Protein AF-A0A6N7Q7A1-F1 (afdb_monomer_lite)

pLDDT: mean 78.17, std 10.79, range [49.0, 92.38]

Radius of gyration: 25.06 Å; chains: 1; bounding box: 62×36×53 Å

Structure (mmCIF, N/CA/C/O backbone):
data_AF-A0A6N7Q7A1-F1
#
_entry.id   AF-A0A6N7Q7A1-F1
#
loop_
_atom_site.group_PDB
_atom_site.id
_atom_site.type_symbol
_atom_site.label_atom_id
_atom_site.label_alt_id
_atom_site.label_comp_id
_atom_site.label_asym_id
_atom_site.label_entity_id
_atom_site.label_seq_id
_atom_site.pdbx_PDB_ins_code
_atom_site.Cartn_x
_atom_site.Cartn_y
_atom_site.Cartn_z
_atom_site.occupancy
_atom_site.B_iso_or_equiv
_atom_site.auth_seq_id
_atom_site.auth_comp_id
_atom_site.auth_asym_id
_atom_site.auth_atom_id
_atom_site.pdbx_PDB_model_num
ATOM 1 N N . MET A 1 1 ? -51.285 9.080 -24.735 1.00 49.00 1 MET A N 1
ATOM 2 C CA . MET A 1 1 ? -50.051 8.870 -25.517 1.00 49.00 1 MET A CA 1
ATOM 3 C C . MET A 1 1 ? -49.090 9.966 -25.101 1.00 49.00 1 MET A C 1
ATOM 5 O O . MET A 1 1 ? -49.490 11.117 -25.173 1.00 49.00 1 MET A O 1
ATOM 9 N N . LEU A 1 2 ? -47.930 9.630 -24.533 1.00 54.91 2 LEU A N 1
ATOM 10 C CA . LEU A 1 2 ? -46.946 10.629 -24.106 1.00 54.91 2 LEU A CA 1
ATOM 11 C C . LEU A 1 2 ? -45.929 10.773 -25.2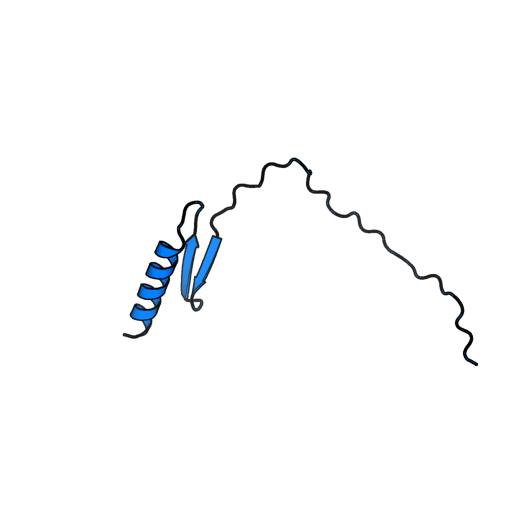41 1.00 54.91 2 LEU A C 1
ATOM 13 O O . LEU A 1 2 ? -45.206 9.825 -25.540 1.00 54.91 2 LEU A O 1
ATOM 17 N N . GLU A 1 3 ? -45.951 11.909 -25.929 1.00 61.22 3 GLU A N 1
ATOM 18 C CA . GLU A 1 3 ? -45.048 12.184 -27.044 1.00 61.22 3 GLU A CA 1
ATOM 19 C C . GLU A 1 3 ? -43.666 12.537 -26.481 1.00 61.22 3 GLU A C 1
ATOM 21 O O . GLU A 1 3 ? -43.512 13.460 -25.683 1.00 61.22 3 GLU A O 1
ATOM 26 N N . SER A 1 4 ? -42.661 11.734 -26.829 1.00 72.25 4 SER A N 1
ATOM 27 C CA . SER A 1 4 ? -41.292 11.908 -26.348 1.00 72.25 4 SER A CA 1
ATOM 28 C C . SER A 1 4 ? -40.517 12.710 -27.389 1.00 72.25 4 SER A C 1
ATOM 30 O O . SER A 1 4 ? -40.039 12.166 -28.381 1.00 72.25 4 SER A O 1
ATOM 32 N N . HIS A 1 5 ? -40.439 14.022 -27.191 1.00 75.12 5 HIS A N 1
ATOM 33 C CA . HIS A 1 5 ? -39.703 14.921 -28.081 1.00 75.12 5 HIS A CA 1
ATOM 34 C C . HIS A 1 5 ? -38.203 14.896 -27.739 1.00 75.12 5 HIS A C 1
ATOM 36 O O . HIS A 1 5 ? -37.853 14.925 -26.554 1.00 75.12 5 HIS A O 1
ATOM 42 N N . PRO A 1 6 ? -37.304 14.868 -28.736 1.00 77.62 6 PRO A N 1
ATOM 43 C CA . PRO A 1 6 ? -35.870 14.939 -28.490 1.00 77.62 6 PRO A CA 1
ATOM 44 C C . PRO A 1 6 ? -35.498 16.303 -27.894 1.00 77.62 6 PRO A C 1
ATOM 46 O O . PRO A 1 6 ? -35.861 17.349 -28.431 1.00 77.62 6 PRO A O 1
ATOM 49 N N . ALA A 1 7 ? -34.766 16.283 -26.780 1.00 82.50 7 ALA A N 1
ATOM 50 C CA . ALA A 1 7 ? -34.274 17.477 -26.103 1.00 82.50 7 ALA A CA 1
ATOM 51 C C . ALA A 1 7 ? -32.756 17.594 -26.274 1.00 82.50 7 ALA A C 1
ATOM 53 O O . ALA A 1 7 ? -32.024 16.619 -26.101 1.00 82.50 7 ALA A O 1
ATOM 54 N N . PHE A 1 8 ? -32.282 18.799 -26.588 1.00 82.12 8 PHE A N 1
ATOM 55 C CA . PHE A 1 8 ? -30.855 19.099 -26.606 1.00 82.12 8 PHE A CA 1
ATOM 56 C C . PHE A 1 8 ? -30.376 19.381 -25.185 1.00 82.12 8 PHE A C 1
ATOM 58 O O . PHE A 1 8 ? -30.915 20.252 -24.502 1.00 82.12 8 PHE A O 1
ATOM 65 N N . LEU A 1 9 ? -29.358 18.641 -24.752 1.00 84.88 9 LEU A N 1
ATOM 66 C CA . LEU A 1 9 ? -28.734 18.811 -23.447 1.00 84.88 9 LEU A CA 1
ATOM 67 C C . LEU A 1 9 ? -27.354 19.461 -23.611 1.00 84.88 9 LEU A C 1
ATOM 69 O O . LEU A 1 9 ? -26.608 19.073 -24.513 1.00 84.88 9 LEU A O 1
ATOM 73 N N . PRO A 1 10 ? -26.995 20.432 -22.755 1.00 77.31 10 PRO A N 1
ATOM 74 C CA . PRO A 1 10 ? -25.666 21.025 -22.769 1.00 77.31 10 PRO A CA 1
ATOM 75 C C . PRO A 1 10 ? -24.621 19.990 -22.338 1.00 77.31 10 PRO A C 1
ATOM 77 O O . PRO A 1 10 ? -24.762 19.339 -21.302 1.00 77.31 10 PRO A O 1
ATOM 80 N N . VAL A 1 11 ? -23.561 19.853 -23.137 1.00 83.75 11 VAL A N 1
ATOM 81 C CA . VAL A 1 11 ? -22.430 18.958 -22.864 1.00 83.75 11 VAL A CA 1
ATOM 82 C C . VAL A 1 11 ? -21.169 19.794 -22.713 1.00 83.75 11 VAL A C 1
ATOM 84 O O . VAL A 1 11 ? -20.832 20.591 -23.586 1.00 83.75 11 VAL A O 1
ATOM 87 N N . HIS A 1 12 ? -20.453 19.580 -21.613 1.00 86.62 12 HIS A N 1
ATOM 88 C CA . HIS A 1 12 ? -19.128 20.146 -21.398 1.00 86.62 12 HIS A CA 1
ATOM 89 C C . HIS A 1 12 ? -18.076 19.100 -21.752 1.00 86.62 12 HIS A C 1
ATOM 91 O O . HIS A 1 12 ? -18.039 18.020 -21.163 1.00 86.62 12 HIS A O 1
ATOM 97 N N . VAL A 1 13 ? -17.224 19.420 -22.723 1.00 82.81 13 VAL A N 1
ATOM 98 C CA . VAL A 1 13 ? -16.083 18.578 -23.085 1.00 82.81 13 VAL A CA 1
ATOM 99 C C . VAL A 1 13 ? -14.909 18.984 -22.206 1.00 82.81 13 VAL A C 1
ATOM 101 O O . VAL A 1 13 ? -14.469 20.130 -22.250 1.00 82.81 13 VAL A O 1
ATOM 104 N N . VAL A 1 14 ? -14.422 18.048 -21.395 1.00 82.12 14 VAL A N 1
ATOM 105 C CA . VAL A 1 14 ? -13.214 18.227 -20.585 1.00 82.12 14 VAL A CA 1
ATOM 106 C C . VAL A 1 14 ? -12.085 17.464 -21.262 1.00 82.12 14 VAL A C 1
ATOM 108 O O . VAL A 1 14 ? -12.235 16.279 -21.572 1.00 82.12 14 VAL A O 1
ATOM 111 N N . GLU A 1 15 ? -10.963 18.137 -21.506 1.00 77.38 15 GLU A N 1
ATOM 112 C CA . GLU A 1 15 ? -9.772 17.501 -22.063 1.00 77.38 15 GLU A CA 1
ATOM 113 C C . GLU A 1 15 ? -9.257 16.440 -21.088 1.00 77.38 15 GLU A C 1
ATOM 115 O O . GLU A 1 15 ? -8.938 16.720 -19.930 1.00 77.38 15 GLU A O 1
ATOM 120 N N . ARG A 1 16 ? -9.198 15.189 -21.553 1.00 71.88 16 ARG A N 1
ATOM 121 C CA . ARG A 1 16 ? -8.567 14.115 -20.791 1.00 71.88 16 ARG A CA 1
ATOM 122 C C . ARG A 1 16 ? -7.057 14.367 -20.796 1.00 71.88 16 ARG A C 1
ATOM 124 O O . ARG A 1 16 ? -6.496 14.494 -21.885 1.00 71.88 16 ARG A O 1
ATOM 131 N N . PRO A 1 17 ? -6.383 14.359 -19.633 1.00 68.56 17 PRO A N 1
ATOM 132 C CA . PRO A 1 17 ? -4.930 14.368 -19.593 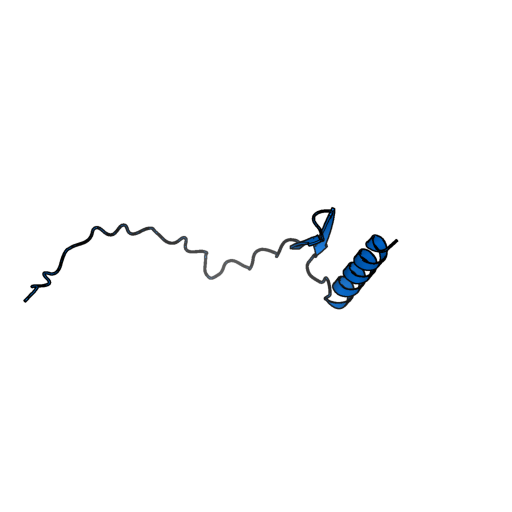1.00 68.56 17 PRO A CA 1
ATOM 133 C C . PRO A 1 17 ? -4.399 13.167 -20.380 1.00 68.56 17 PRO A C 1
ATOM 135 O O . PRO A 1 17 ? -4.602 12.014 -19.993 1.00 68.56 17 PRO A O 1
ATOM 138 N N . VAL A 1 18 ? -3.759 13.435 -21.514 1.00 67.94 18 VAL A N 1
ATOM 139 C CA . VAL A 1 18 ? -3.007 12.434 -22.268 1.00 67.94 18 VAL A CA 1
ATOM 140 C C . VAL A 1 18 ? -1.663 12.266 -21.574 1.00 67.94 18 VAL A C 1
ATOM 142 O O . VAL A 1 18 ? -0.764 13.092 -21.714 1.00 67.94 18 VAL A O 1
ATOM 145 N N . ALA A 1 19 ? -1.532 11.205 -20.778 1.00 66.75 19 ALA A N 1
ATOM 146 C CA . ALA A 1 19 ? -0.209 10.737 -20.393 1.00 66.75 19 ALA A CA 1
ATOM 147 C C . ALA A 1 19 ? 0.544 10.344 -21.681 1.00 66.75 19 ALA A C 1
ATOM 149 O O . ALA A 1 19 ? -0.068 9.731 -22.561 1.00 66.75 19 ALA A O 1
ATOM 150 N N . PRO A 1 20 ? 1.835 10.691 -21.837 1.00 72.12 20 PRO A N 1
ATOM 151 C CA . PRO A 1 20 ? 2.598 10.290 -23.010 1.00 72.12 20 PRO A CA 1
ATOM 152 C C . PRO A 1 20 ? 2.615 8.761 -23.105 1.00 72.12 20 PRO A C 1
ATOM 154 O O . PRO A 1 20 ? 3.071 8.096 -22.179 1.00 72.12 20 PRO A O 1
ATOM 157 N N . GLU A 1 21 ? 2.156 8.210 -24.230 1.00 67.12 21 GLU A N 1
ATOM 158 C CA . GLU A 1 21 ? 2.082 6.759 -24.495 1.00 67.12 21 GLU A CA 1
ATOM 159 C C . GLU A 1 21 ? 3.447 6.046 -24.353 1.00 67.12 21 GLU A C 1
ATOM 161 O O . GLU A 1 21 ? 3.505 4.842 -24.138 1.00 67.12 21 GLU A O 1
ATOM 166 N N . ASN A 1 22 ? 4.547 6.808 -24.405 1.00 63.00 22 ASN A N 1
ATOM 167 C CA . ASN A 1 22 ? 5.930 6.336 -24.295 1.00 63.00 22 ASN A CA 1
ATOM 168 C C . ASN A 1 22 ? 6.680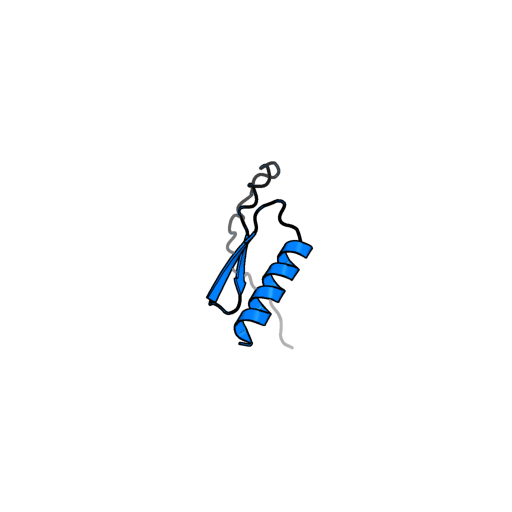 6.867 -23.060 1.00 63.00 22 ASN A C 1
ATOM 170 O O . ASN A 1 22 ? 7.913 6.847 -23.034 1.00 63.00 22 ASN A O 1
ATOM 174 N N . ALA A 1 23 ? 5.986 7.373 -22.038 1.00 66.19 23 ALA A N 1
ATOM 175 C CA . ALA A 1 23 ? 6.666 7.668 -20.782 1.00 66.19 23 ALA A CA 1
ATOM 176 C C . ALA A 1 23 ? 7.166 6.341 -20.173 1.00 66.19 23 ALA A C 1
ATOM 178 O O . ALA A 1 23 ? 6.353 5.428 -19.993 1.00 66.19 23 ALA A O 1
ATOM 179 N N . PRO A 1 24 ? 8.470 6.195 -19.856 1.00 69.25 24 PRO A N 1
ATOM 180 C CA . PRO A 1 24 ? 8.924 5.041 -19.094 1.00 69.25 24 PRO A CA 1
ATOM 181 C C . PRO A 1 24 ? 8.098 4.969 -17.805 1.00 69.25 24 PRO A C 1
ATOM 183 O O . PRO A 1 24 ? 7.821 6.024 -17.219 1.00 69.25 24 PRO A O 1
ATOM 186 N N . PRO A 1 25 ? 7.668 3.767 -17.372 1.00 67.19 25 PRO A N 1
ATOM 187 C CA . PRO A 1 25 ? 6.914 3.638 -16.137 1.00 67.19 25 PRO A CA 1
ATOM 188 C C . PRO A 1 25 ? 7.709 4.332 -15.039 1.00 67.19 25 PRO A C 1
ATOM 190 O O . PRO A 1 25 ? 8.895 4.045 -14.850 1.00 67.19 25 PRO A O 1
ATOM 193 N N . ALA A 1 26 ? 7.071 5.297 -14.369 1.00 69.94 26 ALA A N 1
ATOM 194 C CA . ALA A 1 26 ? 7.682 5.950 -13.226 1.00 69.94 26 ALA A CA 1
ATOM 195 C C . ALA A 1 26 ? 8.166 4.844 -12.280 1.00 69.94 26 ALA A C 1
ATOM 197 O O . ALA A 1 26 ? 7.427 3.868 -12.092 1.00 69.94 26 ALA A O 1
ATOM 198 N N . PRO A 1 27 ? 9.394 4.938 -11.735 1.00 69.00 27 PRO A N 1
ATOM 199 C CA . PRO A 1 27 ? 9.870 3.942 -10.794 1.00 69.00 27 PRO A CA 1
ATOM 200 C C . PRO A 1 27 ? 8.804 3.806 -9.715 1.00 69.00 27 PRO A C 1
ATOM 202 O O . PRO A 1 27 ? 8.446 4.797 -9.075 1.00 69.00 27 PRO A O 1
ATOM 205 N N . LEU A 1 28 ? 8.235 2.603 -9.597 1.00 69.94 28 LEU A N 1
ATOM 206 C CA . LEU A 1 28 ? 7.242 2.315 -8.576 1.00 69.94 28 LEU A CA 1
ATOM 207 C C . LEU A 1 28 ? 7.938 2.587 -7.247 1.00 69.94 28 LEU A C 1
ATOM 209 O O . LEU A 1 28 ? 8.851 1.861 -6.847 1.00 69.94 28 LEU A O 1
ATOM 213 N N . GLY A 1 29 ? 7.566 3.706 -6.627 1.00 73.25 29 GLY A N 1
ATOM 214 C CA . GLY A 1 29 ? 8.015 4.043 -5.291 1.00 73.25 29 GLY A CA 1
ATOM 215 C C . GLY A 1 29 ? 7.637 2.915 -4.331 1.00 73.25 29 GLY A C 1
ATOM 216 O O . GLY A 1 29 ? 6.774 2.091 -4.651 1.00 73.25 29 GLY A O 1
ATOM 217 N N . PRO A 1 30 ? 8.285 2.846 -3.162 1.00 81.94 30 PRO A N 1
ATOM 218 C CA . PRO A 1 30 ? 7.923 1.848 -2.173 1.00 81.94 30 PRO A CA 1
ATOM 219 C C . PRO A 1 30 ? 6.422 1.940 -1.863 1.00 81.94 30 PRO A C 1
ATOM 221 O O . PRO A 1 30 ? 5.887 3.030 -1.662 1.00 81.94 30 PRO A O 1
ATOM 224 N N . VAL A 1 31 ? 5.750 0.793 -1.839 1.00 85.44 31 VAL A N 1
ATOM 225 C CA . VAL A 1 31 ? 4.365 0.678 -1.380 1.00 85.44 31 VAL A CA 1
ATOM 226 C C . VAL A 1 31 ? 4.368 0.799 0.143 1.00 85.44 31 VAL A C 1
ATOM 228 O O . VAL A 1 31 ? 5.263 0.278 0.804 1.00 85.44 31 VAL A O 1
ATOM 231 N N . GLU A 1 32 ? 3.388 1.483 0.721 1.00 90.12 32 GLU A N 1
ATOM 232 C CA . GLU A 1 32 ? 3.195 1.520 2.174 1.00 90.12 32 GLU A CA 1
ATOM 233 C C . GLU A 1 32 ? 1.980 0.661 2.536 1.00 90.12 32 GLU A C 1
ATOM 235 O O . GLU A 1 32 ? 0.881 0.882 2.029 1.00 90.12 32 GLU A O 1
ATOM 240 N N . ILE A 1 33 ? 2.182 -0.335 3.398 1.00 87.75 33 ILE A N 1
ATOM 241 C CA . ILE A 1 33 ? 1.125 -1.191 3.941 1.00 87.75 33 ILE A CA 1
ATOM 242 C C . ILE A 1 33 ? 0.928 -0.797 5.400 1.00 87.75 33 ILE A C 1
ATOM 244 O O . ILE A 1 33 ? 1.860 -0.889 6.197 1.00 87.75 33 ILE A O 1
ATOM 248 N N . VAL A 1 34 ? -0.283 -0.368 5.746 1.00 88.19 34 VAL A N 1
ATOM 249 C CA . VAL A 1 34 ? -0.655 -0.038 7.125 1.00 88.19 34 VAL A CA 1
ATOM 250 C C . VAL A 1 34 ? -1.412 -1.219 7.726 1.00 88.19 34 VAL A C 1
ATOM 252 O O . VAL A 1 34 ? -2.466 -1.595 7.218 1.00 88.19 34 VAL A O 1
ATOM 255 N N . VAL A 1 35 ? -0.872 -1.794 8.800 1.00 86.44 35 VAL A N 1
ATOM 256 C CA . VAL A 1 35 ? -1.450 -2.923 9.546 1.00 86.44 35 VAL A CA 1
ATOM 257 C C . VAL A 1 35 ? -1.998 -2.396 10.872 1.00 86.44 35 VAL A C 1
ATOM 259 O O . VAL A 1 35 ? -1.281 -1.725 11.624 1.00 86.44 35 VAL A O 1
ATOM 262 N N . ASP A 1 36 ? -3.291 -2.625 11.109 1.00 82.94 36 ASP A N 1
ATOM 263 C CA . ASP A 1 36 ? -4.045 -2.205 12.305 1.00 82.94 36 ASP A CA 1
ATOM 264 C C . ASP A 1 36 ? -3.895 -0.722 12.703 1.00 82.94 36 ASP A C 1
ATOM 266 O O . ASP A 1 36 ? -4.080 -0.330 13.853 1.00 82.94 36 ASP A O 1
ATOM 270 N N . GLY A 1 37 ? -3.529 0.144 11.751 1.00 81.69 37 GLY A N 1
ATOM 271 C CA . GLY A 1 37 ? -3.285 1.569 12.002 1.00 81.69 37 GLY A CA 1
ATOM 272 C C . GLY A 1 37 ? -2.077 1.870 12.900 1.00 81.69 37 GLY A C 1
ATOM 273 O O . GLY A 1 37 ? -1.862 3.030 13.248 1.00 81.69 37 GLY A O 1
ATOM 274 N N . ARG A 1 38 ? -1.294 0.852 13.279 1.00 82.88 38 ARG A N 1
ATOM 275 C CA . ARG A 1 38 ? -0.162 0.957 14.218 1.00 82.88 38 ARG A CA 1
ATOM 276 C C . ARG A 1 38 ? 1.184 0.702 13.557 1.00 82.88 38 ARG A C 1
ATOM 278 O O . ARG A 1 38 ? 2.176 1.314 13.944 1.00 82.88 38 ARG A O 1
ATOM 285 N N . HIS A 1 39 ? 1.215 -0.178 12.561 1.00 85.50 39 HIS A N 1
ATOM 286 C CA . HIS A 1 39 ? 2.446 -0.599 11.906 1.00 85.50 39 HIS A CA 1
ATOM 287 C C . HIS A 1 39 ? 2.420 -0.187 10.438 1.00 85.50 39 HIS A C 1
ATOM 289 O O . HIS A 1 39 ? 1.456 -0.466 9.728 1.00 85.50 39 HIS A O 1
ATOM 295 N N . THR A 1 40 ? 3.498 0.444 9.975 1.00 89.81 40 THR A N 1
ATOM 296 C CA . THR A 1 40 ? 3.675 0.811 8.566 1.00 89.81 40 THR A CA 1
ATOM 297 C C . THR A 1 40 ? 4.842 0.025 7.987 1.00 89.81 40 THR A C 1
ATOM 299 O O . THR A 1 40 ? 5.990 0.216 8.390 1.00 89.81 40 THR A O 1
ATOM 302 N N . ILE A 1 41 ? 4.553 -0.846 7.024 1.00 88.31 41 ILE A N 1
ATOM 303 C CA . ILE A 1 41 ? 5.542 -1.648 6.302 1.00 88.31 41 ILE A CA 1
ATOM 304 C C . ILE A 1 41 ? 5.797 -0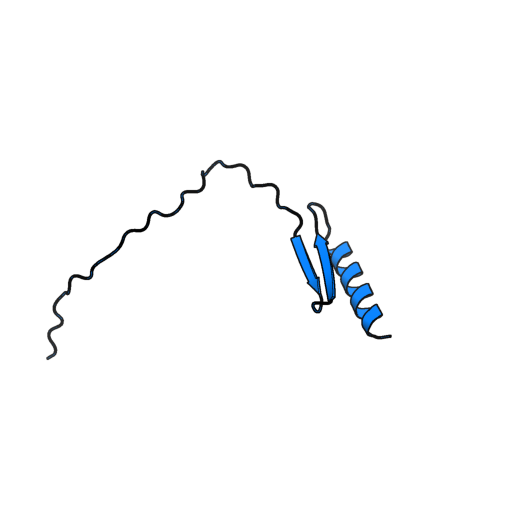.982 4.953 1.00 88.31 41 ILE A C 1
ATOM 306 O O . ILE A 1 41 ? 4.874 -0.789 4.162 1.00 88.31 41 ILE A O 1
ATOM 310 N N . ARG A 1 42 ? 7.059 -0.644 4.677 1.00 88.62 42 ARG A N 1
ATOM 311 C CA . ARG A 1 42 ? 7.482 -0.087 3.386 1.00 88.62 42 ARG A CA 1
ATOM 312 C C . ARG A 1 42 ? 8.047 -1.186 2.503 1.00 88.62 42 ARG A C 1
ATOM 314 O O . ARG A 1 42 ? 9.081 -1.769 2.818 1.00 88.62 42 ARG A O 1
ATOM 321 N N . VAL A 1 43 ? 7.370 -1.442 1.393 1.00 87.56 43 VAL A N 1
ATOM 322 C CA . VAL A 1 43 ? 7.666 -2.520 0.452 1.00 87.56 43 VAL A CA 1
ATOM 323 C C . VAL A 1 43 ? 8.283 -1.936 -0.813 1.00 87.56 43 VAL A C 1
ATOM 325 O O . VAL A 1 43 ? 7.601 -1.317 -1.625 1.00 87.56 43 VAL A O 1
ATOM 328 N N . GLY A 1 44 ? 9.597 -2.092 -0.958 1.00 84.81 44 GLY A N 1
ATOM 329 C CA . GLY A 1 44 ? 10.323 -1.662 -2.151 1.00 84.81 44 GLY A CA 1
ATOM 330 C C . GLY A 1 44 ? 10.238 -2.667 -3.309 1.00 84.81 44 GLY A C 1
ATOM 331 O O . GLY A 1 44 ? 9.823 -3.814 -3.116 1.00 84.81 44 GLY A O 1
ATOM 332 N N . PRO A 1 45 ? 10.677 -2.272 -4.516 1.00 78.62 45 PRO A N 1
ATOM 333 C CA . PRO A 1 45 ? 10.849 -3.205 -5.624 1.00 78.62 45 PRO A CA 1
ATOM 334 C C . PRO A 1 45 ? 11.827 -4.330 -5.243 1.00 78.62 45 PRO A C 1
ATOM 336 O O . PRO A 1 45 ? 12.897 -4.071 -4.697 1.00 78.62 45 PRO A O 1
ATOM 339 N N . GLY A 1 46 ? 11.449 -5.581 -5.526 1.00 81.12 46 GLY A N 1
ATOM 340 C CA . GLY A 1 46 ? 12.217 -6.778 -5.153 1.00 81.12 46 GLY A CA 1
ATOM 341 C C . GLY A 1 46 ? 11.847 -7.383 -3.796 1.00 81.12 46 GLY A C 1
ATOM 342 O O . GLY A 1 46 ? 12.419 -8.399 -3.409 1.00 81.12 46 GLY A O 1
ATOM 343 N N . PHE A 1 47 ? 10.886 -6.799 -3.079 1.00 84.81 47 PHE A N 1
ATOM 344 C CA . PHE A 1 47 ? 10.352 -7.402 -1.866 1.00 84.81 47 PHE A CA 1
ATOM 345 C C . PHE A 1 47 ? 9.414 -8.566 -2.206 1.00 84.81 47 PHE A C 1
ATOM 347 O O . PHE A 1 47 ? 8.442 -8.402 -2.946 1.00 84.81 47 PHE A O 1
ATOM 354 N N . ASP A 1 48 ? 9.719 -9.743 -1.668 1.00 87.25 48 ASP A N 1
ATOM 355 C CA . ASP A 1 48 ? 9.013 -10.980 -1.990 1.00 87.25 48 ASP A CA 1
ATOM 356 C C . ASP A 1 48 ? 7.797 -11.238 -1.080 1.00 87.25 48 ASP A C 1
ATOM 358 O O . ASP A 1 48 ? 7.761 -10.860 0.097 1.00 87.25 48 ASP A O 1
ATOM 362 N N . ALA A 1 49 ? 6.800 -11.932 -1.631 1.00 86.81 49 ALA A N 1
ATOM 363 C CA . ALA A 1 49 ? 5.557 -12.259 -0.942 1.00 86.81 49 ALA A CA 1
ATOM 364 C C . ALA A 1 49 ? 5.760 -13.172 0.280 1.00 86.81 49 ALA A C 1
ATOM 366 O O . ALA A 1 49 ? 5.009 -13.061 1.248 1.00 86.81 49 ALA A O 1
ATOM 367 N N . ASP A 1 50 ? 6.750 -14.067 0.268 1.00 92.38 50 ASP A N 1
ATOM 368 C CA . ASP A 1 50 ? 7.066 -14.933 1.409 1.00 92.38 50 ASP A CA 1
ATOM 369 C C . ASP A 1 50 ? 7.636 -14.123 2.578 1.00 92.38 50 ASP A C 1
ATOM 371 O O . ASP A 1 50 ? 7.242 -14.313 3.729 1.00 92.38 50 ASP A O 1
ATOM 375 N N . THR A 1 51 ? 8.481 -13.134 2.270 1.00 89.88 51 THR A N 1
ATOM 376 C CA . THR A 1 51 ? 8.983 -12.183 3.274 1.00 89.88 51 THR A CA 1
ATOM 377 C C . THR A 1 51 ? 7.835 -11.384 3.884 1.00 89.88 51 THR A C 1
ATOM 379 O O . THR A 1 51 ? 7.776 -11.246 5.105 1.00 89.88 51 THR A O 1
ATOM 382 N N . LEU A 1 52 ? 6.883 -10.916 3.064 1.00 88.69 52 LEU A N 1
ATOM 383 C CA . LEU A 1 52 ? 5.706 -10.202 3.569 1.00 88.69 52 LEU A CA 1
ATOM 384 C C . LEU A 1 52 ? 4.884 -11.070 4.523 1.00 88.69 52 LEU A C 1
ATOM 386 O O . LEU A 1 52 ? 4.524 -10.611 5.603 1.00 88.69 52 LEU A O 1
ATOM 390 N N . ARG A 1 53 ? 4.616 -12.327 4.147 1.00 89.88 53 ARG A N 1
ATOM 391 C CA . ARG A 1 53 ? 3.854 -13.260 4.989 1.00 89.88 53 ARG A CA 1
ATOM 392 C C . ARG A 1 53 ? 4.504 -13.447 6.355 1.00 89.88 53 ARG A C 1
ATOM 394 O O . ARG A 1 53 ? 3.806 -13.347 7.352 1.00 89.88 53 ARG A O 1
ATOM 401 N N . ARG A 1 54 ? 5.825 -13.641 6.406 1.00 91.31 54 ARG A N 1
ATOM 402 C CA . ARG A 1 54 ? 6.558 -13.796 7.676 1.00 91.31 54 ARG A CA 1
ATOM 403 C C . ARG A 1 54 ? 6.485 -12.549 8.550 1.00 91.31 54 ARG A C 1
ATOM 405 O O . ARG A 1 54 ? 6.327 -12.665 9.756 1.00 91.31 54 ARG A O 1
ATOM 412 N N . VAL A 1 55 ? 6.591 -11.359 7.955 1.00 89.19 55 VAL A N 1
ATOM 413 C CA . VAL A 1 55 ? 6.463 -10.099 8.706 1.00 89.19 55 VAL A CA 1
ATOM 414 C C . VAL A 1 55 ? 5.064 -9.965 9.306 1.00 89.19 55 VAL A C 1
ATOM 416 O O . VAL A 1 55 ? 4.937 -9.580 10.463 1.00 89.19 55 VAL A O 1
ATOM 419 N N . LEU A 1 56 ? 4.023 -10.296 8.539 1.00 88.00 56 LEU A N 1
ATOM 420 C CA . LEU A 1 56 ? 2.642 -10.239 9.021 1.00 88.00 56 LEU A CA 1
ATOM 421 C C . LEU A 1 56 ? 2.366 -11.268 10.125 1.00 88.00 56 LEU A C 1
ATOM 423 O O . LEU A 1 56 ? 1.674 -10.940 11.082 1.00 88.00 56 LEU A O 1
ATOM 427 N N . ASP A 1 57 ? 2.934 -12.468 10.013 1.00 90.19 57 ASP A N 1
ATOM 428 C CA . ASP A 1 57 ? 2.823 -13.527 11.023 1.00 90.19 57 ASP A CA 1
ATOM 429 C C . ASP A 1 57 ? 3.423 -13.073 12.364 1.00 90.19 57 ASP A C 1
ATOM 431 O O . ASP A 1 57 ? 2.726 -13.032 13.375 1.00 90.19 57 ASP A O 1
ATOM 435 N N . LEU A 1 58 ? 4.661 -12.564 12.340 1.00 87.94 58 LEU A N 1
ATOM 436 C CA . LEU A 1 58 ? 5.344 -12.040 13.530 1.00 87.94 58 LEU A CA 1
ATOM 437 C C . LEU A 1 58 ? 4.599 -10.865 14.180 1.00 87.94 58 LEU A C 1
ATOM 439 O O . LEU A 1 58 ? 4.583 -10.740 15.404 1.00 87.94 58 LEU A O 1
ATOM 443 N N . LEU A 1 59 ? 3.994 -9.988 13.374 1.00 85.69 59 LEU A N 1
ATOM 444 C CA . LEU A 1 59 ? 3.184 -8.881 13.887 1.00 85.69 59 LEU A CA 1
ATOM 445 C C . LEU A 1 59 ? 1.885 -9.378 14.537 1.00 85.69 59 LEU A C 1
ATOM 447 O O . LEU A 1 59 ? 1.492 -8.844 15.571 1.00 85.69 59 LEU A O 1
ATOM 451 N N . GLY A 1 60 ? 1.246 -10.407 13.972 1.00 78.75 60 GLY A N 1
ATOM 452 C CA . GLY A 1 60 ? 0.049 -11.026 14.551 1.00 78.75 60 GLY A CA 1
ATOM 453 C C . GLY A 1 60 ? 0.327 -11.775 15.858 1.00 78.75 60 GLY A C 1
ATOM 454 O O . GLY A 1 60 ? -0.480 -11.722 16.789 1.00 78.75 60 GLY A O 1
ATOM 455 N N . GLU A 1 61 ? 1.487 -12.425 15.967 1.00 75.88 61 GLU A N 1
ATOM 456 C CA . GLU A 1 61 ? 1.923 -13.076 17.208 1.00 75.88 61 GLU A CA 1
ATOM 457 C C . GLU A 1 61 ? 2.247 -12.058 18.311 1.00 75.88 61 GLU A C 1
ATOM 459 O O . GLU A 1 61 ? 1.906 -12.276 19.475 1.00 75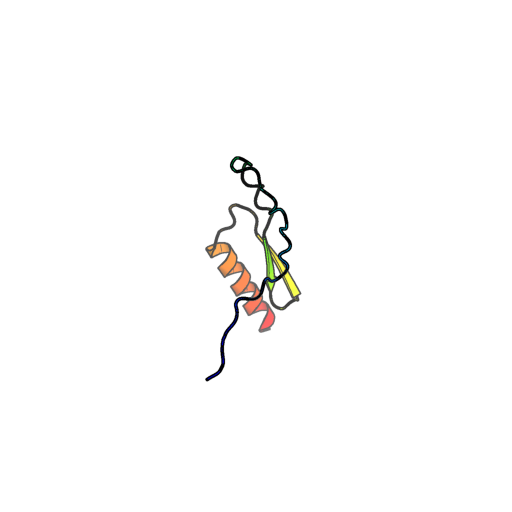.88 61 GLU A O 1
ATOM 464 N N . ALA A 1 62 ? 2.842 -10.914 17.955 1.00 61.94 62 ALA A N 1
ATOM 465 C CA . ALA A 1 62 ? 3.183 -9.859 18.908 1.00 61.94 62 ALA A CA 1
ATOM 466 C C . ALA A 1 62 ? 1.956 -9.188 19.558 1.00 61.94 62 ALA A C 1
ATOM 468 O O . ALA A 1 62 ? 2.065 -8.701 20.680 1.00 61.94 62 ALA A O 1
ATOM 469 N N . GLU A 1 63 ? 0.793 -9.170 18.894 1.00 58.38 63 GLU A N 1
ATOM 470 C CA . GLU A 1 63 ? -0.448 -8.605 19.459 1.00 58.38 63 GLU A CA 1
ATOM 471 C C . GLU A 1 63 ? -1.228 -9.596 20.344 1.00 58.38 63 GLU A C 1
ATOM 473 O O . GLU A 1 63 ? -2.186 -9.205 21.011 1.00 58.38 63 GLU A O 1
ATOM 478 N N . SER A 1 64 ? -0.817 -10.868 20.387 1.00 58.69 64 SER A N 1
ATOM 479 C CA . SER A 1 64 ? -1.467 -11.920 21.185 1.00 58.69 64 SER A CA 1
ATOM 480 C C . SER A 1 64 ? -0.853 -12.107 22.582 1.00 58.69 64 SER A C 1
ATOM 482 O O . SER A 1 64 ? -1.224 -13.057 23.280 1.00 58.69 64 SER A O 1
ATOM 484 N N . SER A 1 65 ? 0.081 -11.238 22.991 1.00 51.88 65 SER A N 1
ATOM 485 C CA . SER A 1 65 ? 0.867 -11.379 24.225 1.00 51.88 65 SER A CA 1
ATOM 486 C C . SER A 1 65 ? 0.720 -10.229 25.215 1.00 51.88 65 SER A C 1
ATOM 488 O O . SER A 1 65 ? 0.345 -9.105 24.819 1.00 51.88 65 SER A O 1
#

Sequence (65 aa):
MLESHPAFLPVHVVERPVAPENAPPAPLGPVEIVVDGRHTIRVGPGFDADTLRRVLDLLGEAESS

Secondary structure (DSSP, 8-state):
-----------PPPPP----TTPPPPP-PPEEEEETTTEE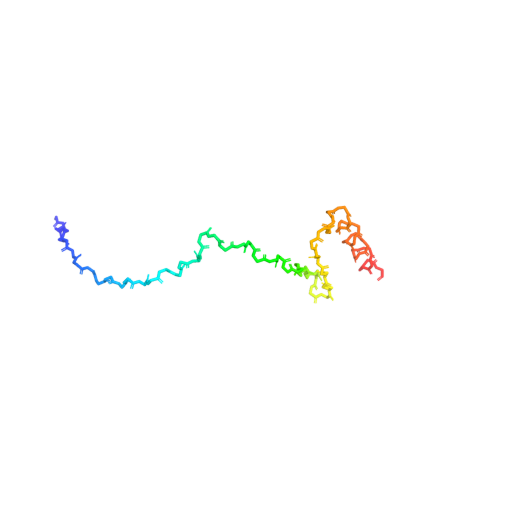EEE-TT--HHHHHHHHHHHHHHTT-

Foldseek 3Di:
DDDDDDDDDDDDDDDDPDDPPPDDPDQPAFDWDQDPVPDTDTHHPPRDPVNVVVVVVVVVVVVVD

Organism: NCBI:txid889282